Protein AF-A0A7C0YB43-F1 (afdb_monomer_lite)

Radius of gyration: 11.18 Å; chains: 1; bounding box: 25×20×25 Å

Foldseek 3Di:
DADDPDCADPPPRDNPDAPDFADKDFAPDCVDPVNVVVVHNDGHIDTPGGD

Sequence (51 aa):
RRFTTEKACPACKSTNLSTTWKGLVVILNPESEIAKVLNISEAGRYALYVG

Structure (mmCIF, N/CA/C/O backbone):
data_AF-A0A7C0YB43-F1
#
_entry.id   AF-A0A7C0YB43-F1
#
loop_
_atom_site.group_PDB
_atom_site.id
_atom_site.type_symbol
_atom_site.label_atom_id
_atom_site.label_alt_id
_atom_site.label_comp_id
_atom_site.label_asym_id
_atom_site.label_entity_id
_atom_site.label_seq_id
_atom_site.pdbx_PDB_ins_code
_atom_site.Cartn_x
_atom_site.Cartn_y
_atom_site.Cartn_z
_atom_site.occupancy
_atom_site.B_iso_or_equiv
_atom_site.auth_seq_id
_atom_site.auth_comp_id
_atom_site.auth_asym_id
_atom_site.auth_atom_id
_atom_site.pdbx_PDB_model_num
ATOM 1 N N . ARG A 1 1 ? 3.032 -2.645 -0.833 1.00 84.25 1 ARG A N 1
ATOM 2 C CA . ARG A 1 1 ? 2.263 -2.589 -2.104 1.00 84.25 1 ARG A CA 1
ATOM 3 C C . ARG A 1 1 ? 1.931 -1.134 -2.467 1.00 84.25 1 ARG A C 1
ATOM 5 O O . ARG A 1 1 ? 0.782 -0.819 -2.750 1.00 84.25 1 ARG A O 1
ATOM 12 N N . ARG A 1 2 ? 2.917 -0.230 -2.392 1.00 91.06 2 ARG A N 1
ATOM 13 C CA . ARG A 1 2 ? 2.732 1.201 -2.686 1.00 91.06 2 ARG A CA 1
ATOM 14 C C . ARG A 1 2 ? 3.168 1.445 -4.126 1.00 91.06 2 ARG A C 1
ATOM 16 O O . ARG A 1 2 ? 4.099 0.784 -4.583 1.00 91.06 2 ARG A O 1
ATOM 23 N N . PHE A 1 3 ? 2.509 2.363 -4.817 1.00 93.12 3 PHE A N 1
ATOM 24 C CA . PHE A 1 3 ? 2.929 2.766 -6.157 1.00 93.12 3 PHE A CA 1
ATOM 25 C C . PHE A 1 3 ? 4.183 3.642 -6.091 1.00 93.12 3 PHE A C 1
ATOM 27 O O . PHE A 1 3 ? 4.339 4.436 -5.164 1.00 93.12 3 PHE A O 1
ATOM 34 N N . THR A 1 4 ? 5.062 3.495 -7.078 1.00 93.06 4 THR A N 1
ATOM 35 C CA . THR A 1 4 ? 6.233 4.350 -7.292 1.00 93.06 4 THR A CA 1
ATOM 36 C C . THR A 1 4 ? 6.496 4.453 -8.790 1.00 93.06 4 THR A C 1
ATOM 38 O O . THR A 1 4 ? 6.198 3.520 -9.535 1.00 93.06 4 THR A O 1
ATOM 41 N N . THR A 1 5 ? 7.035 5.585 -9.230 1.00 93.19 5 THR A N 1
ATOM 42 C CA . THR A 1 5 ? 7.600 5.767 -10.578 1.00 93.19 5 THR A CA 1
ATOM 43 C C . THR A 1 5 ? 9.129 5.730 -10.558 1.00 93.19 5 THR A C 1
ATOM 45 O O . THR A 1 5 ? 9.769 5.896 -11.592 1.00 93.19 5 THR A O 1
ATOM 48 N N . GLU A 1 6 ? 9.724 5.537 -9.380 1.00 94.00 6 GLU A N 1
ATOM 49 C CA . GLU A 1 6 ? 11.167 5.459 -9.185 1.00 94.00 6 GLU A CA 1
ATOM 50 C C . GLU A 1 6 ? 11.686 4.023 -9.313 1.00 94.00 6 GLU A C 1
ATOM 52 O O . GLU A 1 6 ? 10.930 3.053 -9.339 1.00 94.00 6 GLU A O 1
ATOM 57 N N . LYS A 1 7 ? 13.016 3.880 -9.331 1.00 93.75 7 LYS A N 1
ATOM 58 C CA . LYS A 1 7 ? 13.694 2.575 -9.376 1.00 93.75 7 LYS A CA 1
ATOM 59 C C . LYS A 1 7 ? 13.619 1.797 -8.054 1.00 93.75 7 LYS A C 1
ATOM 61 O O . LYS A 1 7 ? 13.958 0.618 -8.030 1.00 93.75 7 LYS A O 1
ATOM 66 N N . ALA A 1 8 ? 13.202 2.442 -6.964 1.00 94.12 8 ALA A N 1
ATOM 67 C CA . ALA A 1 8 ? 13.052 1.831 -5.650 1.00 94.12 8 ALA A CA 1
ATOM 68 C C . ALA A 1 8 ? 11.752 2.290 -4.975 1.00 94.12 8 ALA A C 1
ATOM 70 O O . ALA A 1 8 ? 11.213 3.362 -5.251 1.00 94.12 8 ALA A O 1
ATOM 71 N N . CYS A 1 9 ? 11.233 1.462 -4.073 1.00 90.50 9 CYS A N 1
ATOM 72 C CA . CYS A 1 9 ? 10.079 1.803 -3.255 1.00 90.50 9 CYS A CA 1
ATOM 73 C C . CYS A 1 9 ? 10.468 2.862 -2.207 1.00 90.50 9 CYS A C 1
ATOM 75 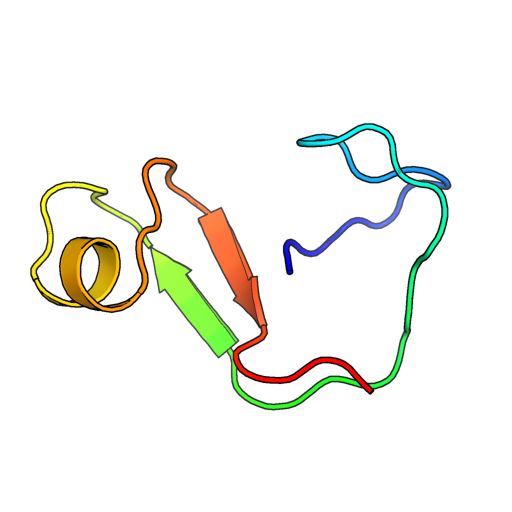O O . CYS A 1 9 ? 11.342 2.583 -1.383 1.00 90.50 9 CYS A O 1
ATOM 77 N N . PRO A 1 10 ? 9.787 4.018 -2.130 1.00 89.31 10 PRO A N 1
ATOM 78 C CA . PRO A 1 10 ? 10.134 5.065 -1.166 1.00 89.31 10 PRO A CA 1
ATOM 79 C C . PRO A 1 10 ? 9.867 4.660 0.293 1.00 89.31 10 PRO A C 1
ATOM 81 O O . PRO A 1 10 ? 10.472 5.208 1.205 1.00 89.31 10 PRO A O 1
ATOM 84 N N . ALA A 1 11 ? 8.985 3.681 0.528 1.00 87.81 11 ALA A N 1
ATOM 85 C CA . ALA A 1 11 ? 8.612 3.251 1.877 1.00 87.81 11 ALA A CA 1
ATOM 86 C C . ALA A 1 11 ? 9.560 2.191 2.466 1.00 87.81 11 ALA A C 1
ATOM 88 O O . ALA A 1 11 ? 9.870 2.227 3.649 1.00 87.81 11 ALA A O 1
ATOM 89 N N . CYS A 1 12 ? 10.017 1.230 1.654 1.00 89.50 12 CYS A N 1
ATOM 90 C CA . CYS A 1 12 ? 10.825 0.099 2.135 1.00 89.50 12 CYS A CA 1
ATOM 91 C C . CYS A 1 12 ? 12.169 -0.067 1.421 1.00 89.50 12 CYS A C 1
ATOM 93 O O . CYS A 1 12 ? 12.891 -1.017 1.707 1.00 89.50 12 CYS A O 1
ATOM 95 N N . LYS A 1 13 ? 12.501 0.820 0.474 1.00 91.81 13 LYS A N 1
ATOM 96 C CA . LYS A 1 13 ? 13.741 0.815 -0.323 1.00 91.81 13 LYS A CA 1
ATOM 97 C C . LYS A 1 13 ? 13.958 -0.434 -1.190 1.00 91.81 13 LYS A C 1
ATOM 99 O O . LYS A 1 13 ? 15.004 -0.568 -1.814 1.00 91.81 13 LYS A O 1
ATOM 104 N N . SER A 1 14 ? 12.970 -1.325 -1.275 1.00 92.81 14 SER A N 1
ATOM 105 C CA . SER A 1 14 ? 13.008 -2.488 -2.164 1.00 92.81 14 SER A CA 1
ATOM 106 C C . SER A 1 14 ? 13.015 -2.063 -3.632 1.00 92.81 14 SER A C 1
ATOM 108 O O . SER A 1 14 ? 12.275 -1.160 -4.024 1.00 92.81 14 SER A O 1
ATOM 110 N N . THR A 1 15 ? 13.806 -2.755 -4.446 1.00 94.69 15 THR A N 1
ATOM 111 C CA . THR A 1 15 ? 13.817 -2.653 -5.914 1.00 94.69 15 THR A CA 1
ATOM 112 C C . THR A 1 15 ? 12.981 -3.748 -6.582 1.00 94.69 15 THR A C 1
ATOM 114 O O . THR A 1 15 ? 12.865 -3.771 -7.805 1.00 94.69 15 THR A O 1
ATOM 117 N N . ASN A 1 16 ? 12.371 -4.646 -5.797 1.00 93.81 16 ASN A N 1
ATOM 118 C CA . ASN A 1 16 ? 11.439 -5.654 -6.295 1.00 93.81 16 ASN A CA 1
ATOM 119 C C . ASN A 1 16 ? 10.086 -4.991 -6.599 1.00 93.81 16 ASN A C 1
ATOM 121 O O . ASN A 1 16 ? 9.210 -4.886 -5.734 1.00 93.81 16 ASN A O 1
ATOM 125 N N . LEU A 1 17 ? 9.979 -4.460 -7.814 1.00 94.50 17 LEU A N 1
ATOM 126 C CA . LEU A 1 17 ? 8.823 -3.736 -8.328 1.00 94.50 17 LEU A CA 1
ATOM 127 C C . LEU A 1 17 ? 8.100 -4.594 -9.372 1.00 94.50 17 LEU A C 1
ATOM 129 O O . LEU A 1 17 ? 8.737 -5.271 -10.174 1.00 94.50 17 LEU A O 1
ATOM 133 N N . SER A 1 18 ? 6.770 -4.519 -9.389 1.00 94.38 18 SER A N 1
ATOM 134 C CA . SER A 1 18 ? 5.918 -5.209 -10.364 1.00 94.38 18 SER A CA 1
ATOM 135 C C . SER A 1 18 ? 4.965 -4.215 -11.019 1.00 94.38 18 SER A C 1
ATOM 137 O O . SER A 1 18 ? 4.415 -3.330 -10.357 1.00 94.38 18 SER A O 1
ATOM 139 N N . THR A 1 19 ? 4.773 -4.359 -12.329 1.00 94.75 19 THR A N 1
ATOM 140 C CA . THR A 1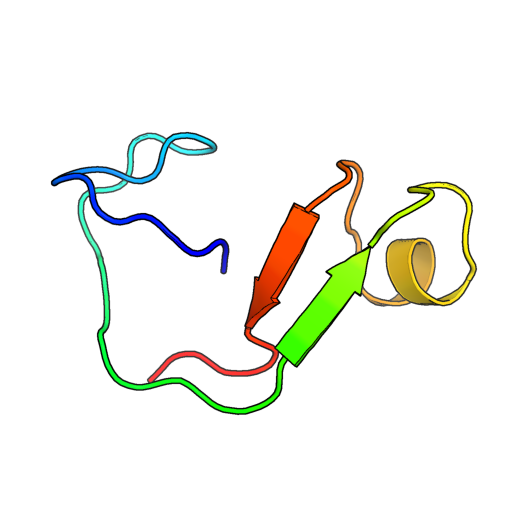 19 ? 3.793 -3.594 -13.113 1.00 94.75 19 THR A CA 1
ATOM 141 C C . THR A 1 19 ? 2.416 -4.258 -13.123 1.00 94.75 19 THR A C 1
ATOM 143 O O . THR A 1 19 ? 1.434 -3.608 -13.479 1.00 94.75 19 THR A O 1
ATOM 146 N N . THR A 1 20 ? 2.319 -5.523 -12.698 1.00 96.44 20 THR A N 1
ATOM 147 C CA . THR A 1 20 ? 1.062 -6.274 -12.657 1.00 96.44 20 THR A CA 1
ATOM 148 C C . THR A 1 20 ? 0.436 -6.158 -11.276 1.00 96.44 20 THR A C 1
ATOM 150 O O . THR A 1 20 ? 0.954 -6.666 -10.284 1.00 96.44 20 THR A O 1
ATOM 153 N N . T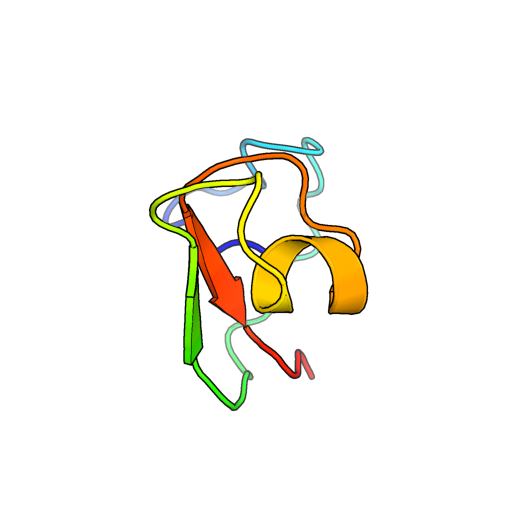RP A 1 21 ? -0.714 -5.499 -11.198 1.00 96.38 21 TRP A N 1
ATOM 154 C CA . TRP A 1 21 ? -1.443 -5.316 -9.948 1.00 96.38 21 TRP A CA 1
ATOM 155 C C . TRP A 1 21 ? -2.948 -5.224 -10.204 1.00 96.38 21 TRP A C 1
ATOM 157 O O . TRP A 1 21 ? -3.390 -4.976 -11.326 1.00 96.38 21 TRP A O 1
ATOM 167 N N . LYS A 1 22 ? -3.753 -5.455 -9.162 1.00 97.12 22 LYS A N 1
ATOM 168 C CA . LYS A 1 22 ? -5.218 -5.344 -9.225 1.00 97.12 22 LYS A CA 1
ATOM 169 C C . LYS A 1 22 ? -5.774 -4.706 -7.958 1.00 97.12 22 LYS A C 1
ATOM 171 O O . LYS A 1 22 ? -5.280 -4.968 -6.862 1.00 97.12 22 LYS A O 1
ATOM 176 N N . GLY A 1 23 ? -6.839 -3.921 -8.133 1.00 96.00 23 GLY A N 1
ATOM 177 C CA . GLY A 1 23 ? -7.531 -3.204 -7.062 1.00 96.00 23 GLY A CA 1
ATOM 178 C C . GLY A 1 23 ? -6.721 -2.020 -6.529 1.00 96.00 23 GLY A C 1
ATOM 179 O O . GLY A 1 23 ? -5.539 -2.157 -6.222 1.00 96.00 23 GLY A O 1
ATOM 180 N N . LEU A 1 24 ? -7.364 -0.859 -6.410 1.00 95.94 24 LEU A N 1
ATOM 181 C CA . LEU A 1 24 ? -6.768 0.368 -5.884 1.00 95.94 24 LEU A CA 1
ATOM 182 C C . LEU A 1 24 ? -7.498 0.773 -4.605 1.00 95.94 24 LEU A C 1
ATOM 184 O O . LEU A 1 24 ? -8.714 0.943 -4.618 1.00 95.94 24 LEU A O 1
ATOM 188 N N . VAL A 1 25 ? -6.745 0.982 -3.528 1.00 96.75 25 VAL A N 1
ATOM 189 C CA . VAL A 1 25 ? -7.239 1.618 -2.305 1.00 96.75 25 VAL A CA 1
ATOM 190 C C . VAL A 1 25 ? -6.475 2.912 -2.079 1.00 96.75 25 VAL A C 1
ATOM 192 O O . VAL A 1 25 ? -5.247 2.960 -2.189 1.00 96.75 25 VAL A O 1
ATOM 195 N N . VAL A 1 26 ? -7.217 3.969 -1.760 1.00 96.94 26 VAL A N 1
ATOM 196 C CA . VAL A 1 26 ? -6.666 5.271 -1.390 1.00 96.94 26 VAL A CA 1
ATOM 197 C C . VAL A 1 26 ? -6.960 5.503 0.084 1.00 96.94 26 VAL A C 1
ATOM 199 O O . VAL A 1 26 ? -8.113 5.660 0.474 1.00 96.94 26 VAL A O 1
ATOM 202 N N . ILE A 1 27 ? -5.911 5.518 0.902 1.00 97.00 27 ILE A N 1
ATOM 203 C CA . ILE A 1 27 ? -5.994 5.843 2.323 1.00 97.00 27 ILE A CA 1
ATOM 204 C C .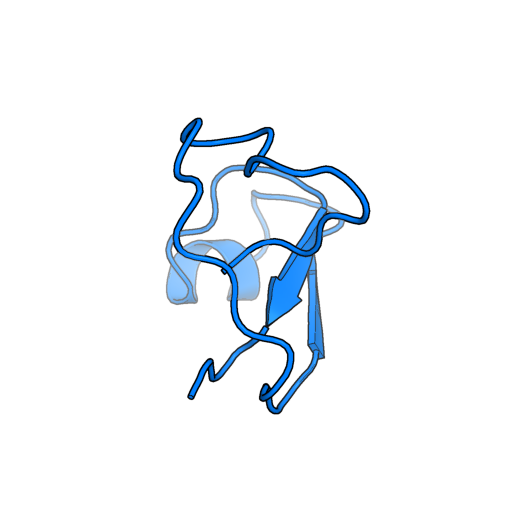 ILE A 1 27 ? -5.738 7.339 2.476 1.00 97.00 27 ILE A C 1
ATOM 206 O O . ILE A 1 27 ? -4.620 7.802 2.251 1.00 97.00 27 ILE A O 1
ATOM 210 N N . LEU A 1 28 ? -6.780 8.091 2.836 1.00 97.00 28 LEU A N 1
ATOM 211 C CA . LEU A 1 28 ? -6.672 9.517 3.166 1.00 97.00 28 LEU A CA 1
ATOM 212 C C . LEU A 1 28 ? -6.406 9.733 4.661 1.00 97.00 28 LEU A C 1
ATOM 214 O O . LEU A 1 28 ? -5.590 10.574 5.019 1.00 97.00 28 LEU A O 1
ATOM 218 N N . ASN A 1 29 ? -7.061 8.943 5.519 1.00 96.75 29 ASN A N 1
ATOM 219 C CA . ASN A 1 29 ? -6.861 8.946 6.967 1.00 96.75 29 ASN A CA 1
ATOM 220 C C . ASN A 1 29 ? -6.447 7.534 7.450 1.00 96.75 29 ASN A C 1
ATOM 222 O O . ASN A 1 29 ? -7.247 6.599 7.309 1.00 96.75 29 ASN A O 1
ATOM 226 N N . PRO A 1 30 ? -5.242 7.362 8.027 1.00 96.25 30 PRO A N 1
ATOM 227 C CA . PRO A 1 30 ? -4.784 6.095 8.610 1.00 96.25 30 PRO A CA 1
ATOM 228 C C . PRO A 1 30 ? -5.635 5.567 9.777 1.00 96.25 30 PRO A C 1
ATOM 230 O O . PRO A 1 30 ? -5.582 4.381 10.082 1.00 96.25 30 PRO A O 1
ATOM 233 N N . GLU A 1 31 ? -6.444 6.408 10.423 1.00 97.31 31 GLU A N 1
ATOM 234 C CA . GLU A 1 31 ? -7.333 5.985 11.516 1.00 97.31 31 GLU A CA 1
ATOM 235 C C . GLU A 1 31 ? -8.629 5.320 11.028 1.00 97.31 31 GLU A C 1
ATOM 237 O O . GLU A 1 31 ? -9.383 4.761 11.833 1.00 97.31 31 GLU A O 1
ATOM 242 N N . SER A 1 32 ? -8.889 5.365 9.717 1.00 97.56 32 SER A N 1
ATOM 243 C CA . SER A 1 32 ? -10.062 4.743 9.101 1.00 97.56 32 SER A CA 1
ATOM 244 C C . SER A 1 32 ? -10.106 3.228 9.322 1.00 97.56 32 SER A C 1
ATOM 246 O O . SER A 1 32 ? -9.080 2.553 9.418 1.00 97.56 32 SER A O 1
ATOM 248 N N . GLU A 1 33 ? -11.316 2.669 9.359 1.00 97.81 33 GLU A N 1
ATOM 249 C CA . GLU A 1 33 ? -11.519 1.226 9.543 1.00 97.81 33 GLU A CA 1
ATOM 250 C C . GLU A 1 33 ? -10.823 0.407 8.452 1.00 97.81 33 GLU A C 1
ATOM 252 O O . GLU A 1 33 ? -10.160 -0.584 8.744 1.00 97.81 33 GLU A O 1
ATOM 257 N N . ILE A 1 34 ? -10.890 0.871 7.201 1.00 96.69 34 ILE A N 1
ATOM 258 C CA . ILE A 1 34 ? -10.238 0.219 6.060 1.00 96.69 34 ILE A CA 1
ATOM 259 C C . ILE A 1 34 ? -8.715 0.188 6.244 1.00 96.69 34 ILE A C 1
ATOM 261 O O . ILE A 1 34 ? -8.090 -0.840 5.987 1.00 96.69 34 ILE A O 1
ATOM 265 N N . ALA A 1 35 ? -8.107 1.285 6.711 1.00 97.00 35 ALA A N 1
ATOM 266 C CA . ALA A 1 35 ? -6.669 1.338 6.964 1.00 97.00 35 ALA A CA 1
ATOM 267 C C . ALA A 1 35 ? -6.251 0.341 8.056 1.00 97.00 35 ALA A C 1
ATOM 269 O O . ALA A 1 35 ? -5.277 -0.389 7.870 1.00 97.00 35 ALA A O 1
ATOM 270 N N . LYS A 1 36 ? -7.034 0.235 9.138 1.00 97.19 36 LYS A N 1
ATOM 271 C CA . LYS A 1 36 ? -6.811 -0.743 10.215 1.00 97.19 36 LYS A CA 1
ATOM 272 C C . LYS A 1 36 ? -6.935 -2.182 9.715 1.00 97.19 36 LYS A C 1
ATOM 274 O O . LYS A 1 36 ? -6.038 -2.981 9.956 1.00 97.19 36 LYS A O 1
ATOM 279 N N . VAL A 1 37 ? -7.992 -2.501 8.964 1.00 97.25 37 VAL A N 1
ATOM 280 C CA . VAL A 1 37 ? -8.211 -3.844 8.387 1.00 97.25 37 VAL A CA 1
ATOM 281 C C . VAL A 1 37 ? -7.070 -4.247 7.447 1.00 97.25 37 VAL A C 1
ATOM 283 O O . VAL A 1 37 ? -6.668 -5.408 7.420 1.00 97.25 37 VAL A O 1
ATOM 286 N N . LEU A 1 38 ? -6.524 -3.295 6.688 1.00 95.56 38 LEU A N 1
ATOM 287 C CA . LEU A 1 38 ? -5.420 -3.535 5.756 1.00 95.56 38 LEU A CA 1
ATOM 288 C C . LEU A 1 38 ? -4.025 -3.401 6.394 1.00 95.56 38 LEU A C 1
ATOM 290 O O . LEU A 1 38 ? -3.032 -3.571 5.684 1.00 95.56 38 LEU A O 1
ATOM 294 N N . ASN A 1 39 ? -3.931 -3.113 7.699 1.00 95.50 39 ASN A N 1
ATOM 295 C CA . ASN A 1 39 ? -2.684 -2.816 8.416 1.00 95.50 39 ASN A CA 1
ATOM 296 C C . ASN A 1 39 ? -1.839 -1.717 7.740 1.00 95.50 39 ASN A C 1
ATOM 298 O O . ASN A 1 39 ? -0.623 -1.843 7.587 1.00 95.50 39 ASN A O 1
ATOM 302 N N . ILE A 1 40 ? -2.488 -0.636 7.305 1.00 95.12 40 ILE A N 1
ATOM 303 C CA . ILE A 1 40 ? -1.843 0.518 6.674 1.00 95.12 40 ILE A CA 1
ATOM 304 C C . ILE A 1 40 ? -1.778 1.668 7.680 1.00 95.12 40 ILE A C 1
ATOM 306 O O . ILE A 1 40 ? -2.804 2.178 8.115 1.00 95.12 40 ILE A O 1
ATOM 310 N N . SER A 1 41 ? -0.563 2.108 8.007 1.00 94.50 41 SER A N 1
ATOM 311 C CA . SER A 1 41 ? -0.302 3.195 8.962 1.00 94.50 41 SER A CA 1
ATOM 312 C C . SER A 1 41 ? -0.044 4.557 8.310 1.00 94.50 41 SER A C 1
ATOM 314 O O . SER A 1 41 ? 0.101 5.555 9.010 1.00 94.50 41 SER A O 1
ATOM 316 N N . GLU A 1 42 ? 0.019 4.624 6.979 1.00 93.88 42 GLU A N 1
ATOM 317 C CA . GLU A 1 42 ? 0.343 5.846 6.241 1.00 93.88 42 GLU A CA 1
ATOM 318 C C . GLU A 1 42 ? -0.707 6.165 5.179 1.00 93.88 42 GLU A C 1
ATOM 320 O O . GLU A 1 42 ? -1.253 5.280 4.518 1.00 93.88 42 GLU A O 1
ATOM 325 N N . ALA A 1 43 ? -0.953 7.458 4.969 1.00 95.25 43 ALA A N 1
ATOM 326 C CA . ALA A 1 43 ? -1.784 7.910 3.867 1.00 95.25 43 ALA A CA 1
ATOM 327 C C . ALA A 1 43 ? -1.100 7.625 2.521 1.00 95.25 43 ALA A C 1
ATOM 329 O O . ALA A 1 43 ? 0.119 7.748 2.358 1.00 95.25 43 ALA A O 1
ATOM 330 N N . GLY A 1 44 ? -1.887 7.253 1.517 1.00 94.56 44 GLY A N 1
ATOM 331 C CA . GLY A 1 44 ? -1.357 6.970 0.193 1.00 94.56 44 GLY A CA 1
ATOM 332 C C . GLY A 1 44 ? -2.219 6.040 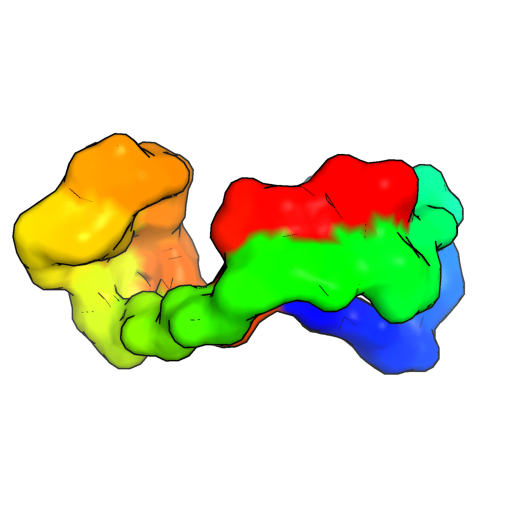-0.640 1.00 94.56 44 GLY A C 1
ATOM 333 O O . GLY A 1 44 ? -3.341 5.683 -0.290 1.00 94.56 44 GLY A O 1
ATOM 334 N N . ARG A 1 45 ? -1.661 5.655 -1.786 1.00 95.12 45 ARG A N 1
ATOM 335 C CA . ARG A 1 45 ? -2.292 4.758 -2.753 1.00 95.12 45 ARG A CA 1
ATOM 336 C C . ARG A 1 45 ? -1.636 3.387 -2.683 1.00 95.12 45 ARG A C 1
ATOM 338 O O . ARG A 1 45 ? -0.407 3.284 -2.755 1.00 95.12 45 ARG A O 1
ATOM 345 N N . TYR A 1 46 ? -2.461 2.355 -2.586 1.00 95.81 46 TYR A N 1
ATOM 346 C CA . TYR A 1 46 ? -2.026 0.980 -2.389 1.00 95.81 46 TYR A CA 1
ATOM 347 C C . TYR A 1 46 ? -2.739 0.044 -3.360 1.00 95.81 46 TYR A C 1
ATOM 349 O O . TYR A 1 46 ? -3.933 0.195 -3.622 1.00 95.81 46 TYR A O 1
ATOM 357 N N . ALA A 1 47 ? -2.000 -0.934 -3.876 1.00 96.94 47 ALA A N 1
ATOM 358 C CA . ALA A 1 47 ? -2.571 -2.039 -4.633 1.00 96.94 47 ALA A CA 1
ATOM 359 C C . ALA A 1 47 ? -3.055 -3.143 -3.682 1.00 96.94 47 ALA A C 1
ATOM 361 O O . ALA A 1 47 ? -2.331 -3.525 -2.755 1.00 96.94 47 A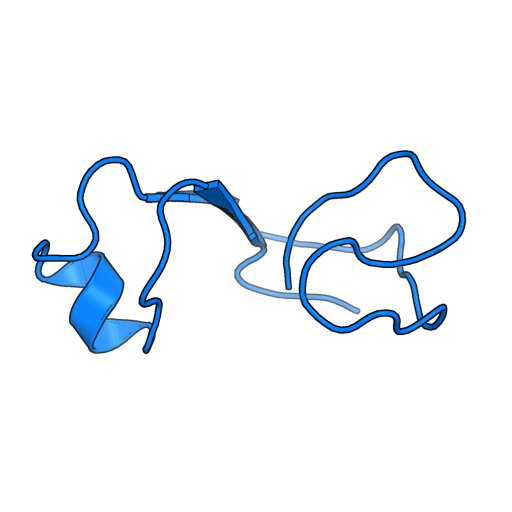LA A O 1
ATOM 362 N N . LEU A 1 48 ? -4.245 -3.693 -3.934 1.00 95.62 48 LEU A N 1
ATOM 363 C CA . LEU A 1 48 ? -4.771 -4.821 -3.155 1.00 95.62 48 LEU A CA 1
ATOM 364 C C . LEU A 1 48 ? -4.037 -6.120 -3.485 1.00 95.62 48 LEU A C 1
ATOM 366 O O . LEU A 1 48 ? -3.701 -6.886 -2.584 1.00 95.62 48 LEU A O 1
ATOM 370 N N . TYR A 1 49 ? -3.721 -6.324 -4.759 1.00 95.56 49 TYR A N 1
ATOM 371 C CA . TYR A 1 49 ? -2.970 -7.466 -5.258 1.00 95.56 49 TYR A CA 1
ATOM 372 C C . TYR A 1 49 ? -1.795 -6.992 -6.112 1.00 95.56 49 TYR A C 1
ATOM 374 O O . TYR A 1 49 ? -1.946 -6.071 -6.913 1.00 95.56 49 TYR A O 1
ATOM 382 N N . VAL A 1 50 ? -0.644 -7.640 -5.947 1.00 94.69 50 VAL A N 1
ATOM 383 C CA . VAL A 1 50 ? 0.558 -7.452 -6.765 1.00 94.69 50 VAL A CA 1
ATOM 384 C C . VAL A 1 50 ? 0.973 -8.839 -7.239 1.00 94.69 50 VAL A C 1
ATOM 386 O O . VAL A 1 50 ? 1.077 -9.743 -6.407 1.00 94.69 50 VAL A O 1
ATOM 389 N N . GLY A 1 51 ? 1.111 -8.989 -8.555 1.00 90.88 51 GLY A N 1
ATOM 390 C CA . GLY A 1 51 ? 1.587 -10.211 -9.203 1.00 90.88 51 GLY A CA 1
ATOM 391 C C . GLY A 1 51 ? 3.099 -10.260 -9.295 1.00 90.88 51 GLY A C 1
ATOM 392 O O . GLY A 1 51 ? 3.724 -9.172 -9.266 1.00 90.88 51 GLY A O 1
#

Secondary structure (DSSP, 8-state):
-B--SSSS-TTT------S-EEEEEEES-TTSHHHHHTT--S-EEEEEEE-

pLDDT: mean 94.56, std 2.72, range [84.25, 97.81]